Protein AF-A0A7R8CFB0-F1 (afdb_monomer)

Sequence (167 aa):
MNRIIFLITLFLTSEWTKILAVTYKCKSIKDCSSLDWLMKNKGNVPFKVSNIFKVLGHIGCGYNESEPKILCTDDIVNADDEDETSALRNGVITGYLENEVGCTGSIVYHELKEKTYSISKILRRKRSIGGDVFQIEVIGNCCWKAYDRKSFRGEFELYEPGFNICP

Mean predicted aligned error: 11.99 Å

Solvent-accessible surface area (backbone atoms only — not comparable to full-atom values): 10823 Å² total; per-residue (Å²): 142,88,79,73,77,80,71,69,78,76,74,79,78,82,78,83,76,79,66,82,71,72,77,72,60,67,35,48,50,79,79,29,67,71,57,34,50,45,68,75,41,56,89,68,32,55,74,87,56,73,50,56,68,57,20,50,64,55,34,43,70,54,67,54,102,85,45,61,18,26,57,58,72,83,66,71,39,67,72,68,81,79,68,93,78,78,76,91,81,90,67,90,80,84,55,90,68,96,57,95,69,77,83,48,58,34,43,36,38,35,31,53,46,87,54,45,68,48,37,35,35,42,75,67,82,72,64,48,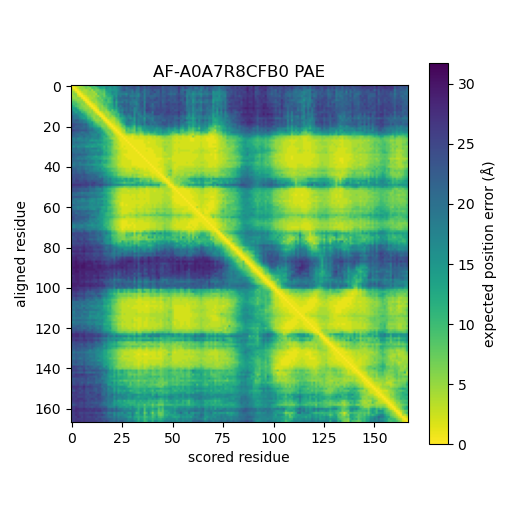77,76,80,44,48,47,37,33,46,68,46,66,83,51,58,82,88,54,37,66,50,72,77,72,86,73,96,78,66,74,47,75,47,29,64,74,66,75,126

Structure (mmCIF, N/CA/C/O backbone):
data_AF-A0A7R8CFB0-F1
#
_entry.id   AF-A0A7R8CFB0-F1
#
loop_
_atom_site.group_PDB
_atom_site.id
_atom_site.type_symbol
_atom_site.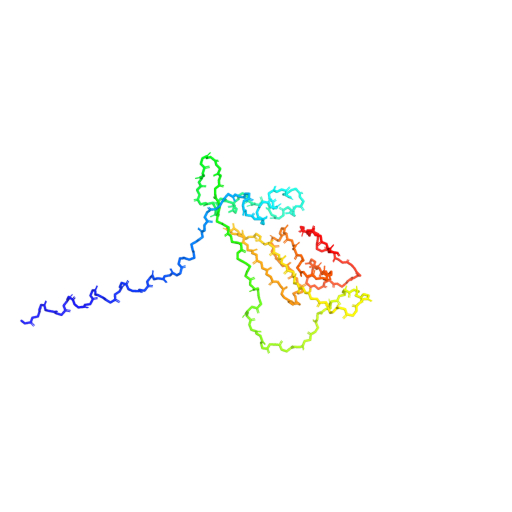label_atom_id
_atom_site.label_alt_id
_atom_site.label_comp_id
_atom_site.label_asym_id
_atom_site.label_entity_id
_atom_site.label_seq_id
_atom_site.pdbx_PDB_ins_code
_atom_site.Cartn_x
_atom_site.Cartn_y
_atom_site.Cartn_z
_atom_site.occupancy
_atom_site.B_iso_or_equiv
_atom_site.auth_seq_id
_atom_site.auth_comp_id
_atom_site.auth_asym_id
_atom_site.auth_atom_id
_atom_site.pdbx_PDB_model_num
ATOM 1 N N . MET A 1 1 ? 22.866 -7.541 61.115 1.00 51.59 1 MET A N 1
ATOM 2 C CA . MET A 1 1 ? 23.607 -6.881 60.015 1.00 51.59 1 MET A CA 1
ATOM 3 C C . MET A 1 1 ? 23.142 -7.332 58.614 1.00 51.59 1 MET A C 1
ATOM 5 O O . MET A 1 1 ? 23.953 -7.385 57.713 1.00 51.59 1 MET A O 1
ATOM 9 N N . ASN A 1 2 ? 21.843 -7.592 58.379 1.00 48.88 2 ASN A N 1
ATOM 10 C CA . ASN A 1 2 ? 21.335 -8.150 57.103 1.00 48.88 2 ASN A CA 1
ATOM 11 C C . ASN A 1 2 ? 20.017 -7.481 56.650 1.00 48.88 2 ASN A C 1
ATOM 13 O O . ASN A 1 2 ? 19.001 -8.148 56.484 1.00 48.88 2 ASN A O 1
ATOM 17 N N . ARG A 1 3 ? 19.984 -6.148 56.509 1.00 49.84 3 ARG A N 1
ATOM 18 C CA . ARG A 1 3 ? 18.783 -5.432 56.014 1.00 49.84 3 ARG A CA 1
ATOM 19 C C . ARG A 1 3 ? 19.041 -4.372 54.935 1.00 49.84 3 ARG A C 1
ATOM 21 O O . ARG A 1 3 ? 18.099 -3.732 54.498 1.00 49.84 3 ARG A O 1
ATOM 28 N N . ILE A 1 4 ? 20.282 -4.209 54.471 1.00 54.00 4 ILE A N 1
ATOM 29 C CA . ILE A 1 4 ? 20.656 -3.118 53.548 1.00 54.00 4 ILE A CA 1
ATOM 30 C C . ILE A 1 4 ? 20.748 -3.578 52.077 1.00 54.00 4 ILE A C 1
ATOM 32 O O . ILE A 1 4 ? 20.678 -2.760 51.170 1.00 54.00 4 ILE A O 1
ATOM 36 N N . ILE A 1 5 ? 20.807 -4.886 51.800 1.00 54.03 5 ILE A N 1
ATOM 37 C CA . ILE A 1 5 ? 21.059 -5.397 50.436 1.00 54.03 5 ILE A CA 1
ATOM 38 C C . ILE A 1 5 ? 19.785 -5.461 49.563 1.00 54.03 5 ILE A C 1
ATOM 40 O O . ILE A 1 5 ? 19.876 -5.493 48.342 1.00 54.03 5 ILE A O 1
ATOM 44 N N . PHE A 1 6 ? 18.586 -5.392 50.148 1.00 47.47 6 PHE A N 1
ATOM 45 C CA . PHE A 1 6 ? 17.326 -5.540 49.398 1.00 47.47 6 PHE A CA 1
ATOM 46 C C . PHE A 1 6 ? 16.801 -4.259 48.723 1.00 47.47 6 PHE A C 1
ATOM 48 O O . PHE A 1 6 ? 15.795 -4.317 48.025 1.00 47.47 6 PHE A O 1
ATOM 55 N N . LEU A 1 7 ? 17.456 -3.108 48.915 1.00 49.47 7 LEU A N 1
ATOM 56 C CA . LEU A 1 7 ? 16.984 -1.815 48.391 1.00 49.47 7 LEU A CA 1
ATOM 57 C C . LEU A 1 7 ? 17.728 -1.322 47.139 1.00 49.47 7 LEU A C 1
ATOM 59 O O . LEU A 1 7 ? 17.315 -0.329 46.552 1.00 49.47 7 LEU A O 1
ATOM 63 N N . ILE A 1 8 ? 18.785 -2.011 46.694 1.00 52.09 8 ILE A N 1
ATOM 64 C CA . ILE A 1 8 ? 19.611 -1.559 45.554 1.00 52.09 8 ILE A CA 1
ATOM 65 C C . ILE A 1 8 ? 19.215 -2.247 44.231 1.00 52.09 8 ILE A C 1
ATOM 67 O O . ILE A 1 8 ? 19.499 -1.735 43.153 1.00 52.09 8 ILE A O 1
ATOM 71 N N . THR A 1 9 ? 18.468 -3.351 44.265 1.00 50.91 9 THR A N 1
ATOM 72 C CA . THR A 1 9 ? 18.037 -4.084 43.057 1.00 50.91 9 THR A CA 1
ATOM 73 C C . THR A 1 9 ? 16.742 -3.573 42.415 1.00 50.91 9 THR A C 1
ATOM 75 O O . THR A 1 9 ? 16.324 -4.115 41.397 1.00 50.91 9 THR A O 1
ATOM 78 N N . LEU A 1 10 ? 16.118 -2.521 42.954 1.00 49.06 10 LEU A N 1
ATOM 79 C CA . LEU A 1 10 ? 14.861 -1.957 42.431 1.00 49.06 10 LEU A CA 1
ATOM 80 C C . LEU A 1 10 ? 15.044 -0.707 41.550 1.00 49.06 10 LEU A C 1
ATOM 82 O O . LEU A 1 10 ? 14.060 -0.161 41.064 1.00 49.06 10 LEU A O 1
ATOM 86 N N . PHE A 1 11 ? 16.285 -0.274 41.303 1.00 48.31 11 PHE A N 1
ATOM 87 C CA . PHE A 1 11 ? 16.578 0.928 40.506 1.00 48.31 11 PHE A CA 1
ATOM 88 C C . PHE A 1 11 ? 17.154 0.666 39.102 1.00 48.31 11 PHE A C 1
ATOM 90 O O . PHE A 1 11 ? 17.419 1.621 38.384 1.00 48.31 11 PHE A O 1
ATOM 97 N N . LEU A 1 12 ? 17.316 -0.593 38.670 1.00 50.78 12 LEU A N 1
ATOM 98 C CA . LEU A 1 12 ? 17.944 -0.925 37.374 1.00 50.78 12 LEU A CA 1
ATOM 99 C C . LEU A 1 12 ? 16.990 -1.473 36.295 1.00 50.78 12 LEU A C 1
ATOM 101 O O . LEU A 1 12 ? 17.451 -1.904 35.243 1.00 50.78 12 LEU A O 1
ATOM 105 N N . THR A 1 13 ? 15.670 -1.443 36.500 1.00 51.78 13 THR A N 1
ATOM 106 C CA . THR A 1 13 ? 14.701 -1.922 35.488 1.00 51.78 13 THR A CA 1
ATOM 107 C C . THR A 1 13 ? 13.836 -0.827 34.860 1.00 51.78 13 THR A C 1
ATOM 109 O O . THR A 1 13 ? 12.936 -1.153 34.092 1.00 51.78 13 THR A O 1
ATOM 112 N N . SER A 1 14 ? 14.074 0.461 35.134 1.00 50.66 14 SER A N 1
ATOM 113 C CA . SER A 1 14 ? 13.215 1.547 34.623 1.00 50.66 14 SER A CA 1
ATOM 114 C C . SER A 1 14 ? 13.654 2.170 33.289 1.00 50.66 14 SER A C 1
ATOM 116 O O . SER A 1 14 ? 12.941 3.031 32.778 1.00 50.66 14 SER A O 1
ATOM 118 N N . GLU A 1 15 ? 14.772 1.751 32.684 1.00 50.12 15 GLU A N 1
ATOM 119 C CA . GLU A 1 15 ? 15.325 2.441 31.500 1.00 50.12 15 GLU A CA 1
ATOM 120 C C . GLU A 1 15 ? 15.134 1.727 30.146 1.00 50.12 15 GLU A C 1
ATOM 122 O O . GLU A 1 15 ? 15.484 2.289 29.110 1.00 50.12 15 GLU A O 1
ATOM 127 N N . TRP A 1 16 ? 14.509 0.545 30.095 1.00 51.06 16 TRP A N 1
ATOM 128 C CA . TRP A 1 16 ? 14.451 -0.268 28.863 1.00 51.06 16 TRP A CA 1
ATOM 129 C C . TRP A 1 16 ? 13.181 -0.141 28.005 1.00 51.06 16 TRP A C 1
ATOM 131 O O . TRP A 1 16 ? 13.010 -0.904 27.058 1.00 51.06 16 TRP A O 1
ATOM 141 N N . THR A 1 17 ? 12.295 0.830 28.249 1.00 52.81 17 THR A N 1
ATOM 142 C CA . THR A 1 17 ? 11.087 1.016 27.413 1.00 52.81 17 THR A CA 1
ATOM 143 C C . THR A 1 17 ? 10.969 2.411 26.814 1.00 52.81 17 THR A C 1
ATOM 145 O O . THR A 1 17 ? 9.880 2.972 26.738 1.00 52.81 17 THR A O 1
ATOM 148 N N . LYS A 1 18 ? 12.070 2.963 26.298 1.00 47.38 18 LYS A N 1
ATOM 149 C CA . LYS A 1 18 ? 11.985 3.935 25.194 1.00 47.38 18 LYS A CA 1
ATOM 150 C C . LYS A 1 18 ? 11.932 3.172 23.871 1.00 47.38 18 LYS A C 1
ATOM 152 O O . LYS A 1 18 ? 12.766 3.358 22.993 1.00 47.38 18 LYS A O 1
ATOM 157 N N . ILE A 1 19 ? 10.956 2.269 23.757 1.00 55.44 19 ILE A N 1
ATOM 158 C CA . ILE A 1 19 ? 10.520 1.776 22.453 1.00 55.44 19 ILE A CA 1
ATOM 159 C C . ILE A 1 19 ? 10.121 3.033 21.694 1.00 55.44 19 ILE A C 1
ATOM 161 O O . ILE A 1 19 ? 9.327 3.820 22.208 1.00 55.44 19 ILE A O 1
ATOM 165 N N . LEU A 1 20 ? 10.752 3.248 20.540 1.00 51.03 20 LEU A N 1
ATOM 166 C CA . LEU A 1 20 ? 10.434 4.296 19.583 1.00 51.03 20 LEU A CA 1
ATOM 167 C C . LEU A 1 20 ? 8.921 4.308 19.383 1.00 51.03 20 LEU A C 1
ATOM 169 O O . LEU A 1 20 ? 8.379 3.550 18.582 1.00 51.03 20 LEU A O 1
ATOM 173 N N . ALA A 1 21 ? 8.230 5.152 20.143 1.00 52.06 21 ALA A N 1
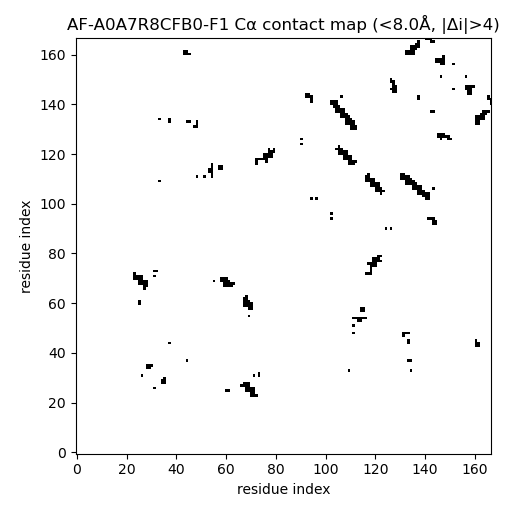ATOM 174 C CA . ALA A 1 21 ? 6.865 5.516 19.863 1.00 52.06 21 ALA A CA 1
ATOM 175 C C . ALA A 1 21 ? 6.958 6.387 18.616 1.00 52.06 21 ALA A C 1
ATOM 177 O O . ALA A 1 21 ? 6.982 7.616 18.694 1.00 52.06 21 ALA A O 1
ATOM 178 N N . VAL A 1 22 ? 7.096 5.729 17.461 1.00 58.00 22 VAL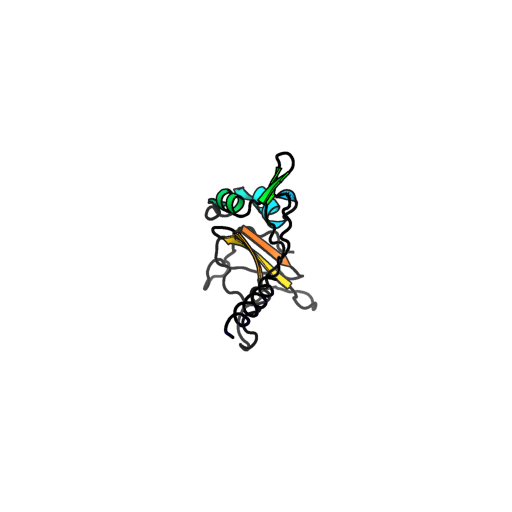 A N 1
ATOM 179 C CA . VAL A 1 22 ? 6.678 6.297 16.190 1.00 58.00 22 VAL A CA 1
ATOM 180 C C . VAL A 1 22 ? 5.275 6.793 16.484 1.00 58.00 22 VAL A C 1
ATOM 182 O O . VAL A 1 22 ? 4.373 6.016 16.797 1.00 58.00 22 VAL A O 1
ATOM 185 N N . THR A 1 23 ? 5.139 8.111 16.585 1.00 58.50 23 THR A N 1
ATOM 186 C CA . THR A 1 23 ? 3.880 8.744 16.946 1.00 58.50 23 THR A CA 1
ATOM 187 C C . THR A 1 23 ? 3.012 8.647 15.710 1.00 58.50 23 THR A C 1
ATOM 189 O O . THR A 1 23 ? 2.933 9.578 14.912 1.00 58.50 23 THR A O 1
ATOM 192 N N . TYR A 1 24 ? 2.408 7.475 15.516 1.00 71.69 24 TYR A N 1
ATOM 193 C CA . TYR A 1 24 ? 1.438 7.252 14.463 1.00 71.69 24 TYR A CA 1
ATOM 194 C C . TYR A 1 24 ? 0.291 8.230 14.701 1.00 71.69 24 TYR A C 1
ATOM 196 O O . TYR A 1 24 ? -0.483 8.104 15.653 1.00 71.69 24 TYR A O 1
ATOM 204 N N . LYS A 1 25 ? 0.231 9.276 13.876 1.00 85.00 25 LYS A N 1
ATOM 205 C CA . LYS A 1 25 ? -0.833 10.269 13.963 1.00 85.00 25 LYS A CA 1
ATOM 206 C C . LYS A 1 25 ? -2.076 9.676 13.322 1.00 85.00 25 LYS A C 1
ATOM 208 O O . LYS A 1 25 ? -2.084 9.372 12.135 1.00 85.00 25 LYS A O 1
ATOM 213 N N . CYS A 1 26 ? -3.125 9.549 14.121 1.00 91.75 26 CYS A N 1
ATOM 214 C CA . CYS A 1 26 ? -4.468 9.267 13.646 1.00 91.75 26 CYS A CA 1
ATOM 215 C C . CYS A 1 26 ? -4.956 10.395 12.739 1.00 91.75 26 CYS A C 1
ATOM 217 O O . CYS A 1 26 ? -5.123 11.525 13.211 1.00 91.75 26 CYS A O 1
ATOM 219 N N . LYS A 1 27 ? -5.206 10.092 11.466 1.00 94.38 27 LYS A N 1
ATOM 220 C CA . LYS A 1 27 ? -5.734 11.052 10.486 1.00 94.38 27 LYS A CA 1
ATOM 221 C C . LYS A 1 27 ? -7.105 10.606 9.976 1.00 94.38 27 LYS A C 1
ATOM 223 O O . LYS A 1 27 ? -7.508 9.462 10.204 1.00 94.38 27 LYS A O 1
ATOM 228 N N . SER A 1 28 ? -7.831 11.508 9.314 1.00 95.50 28 SER A N 1
ATOM 229 C CA . SER A 1 28 ? -9.036 11.119 8.574 1.00 95.50 28 SER A CA 1
ATOM 230 C C . SER A 1 28 ? -8.640 10.218 7.403 1.00 95.50 28 SER A C 1
ATOM 232 O O . SER A 1 28 ? -7.543 10.348 6.861 1.00 95.50 28 SER A O 1
ATOM 234 N N . ILE A 1 29 ? -9.534 9.323 6.976 1.00 93.75 29 ILE A N 1
ATOM 235 C CA . ILE A 1 29 ? -9.289 8.450 5.812 1.00 93.75 29 ILE A CA 1
ATOM 236 C C . ILE A 1 29 ? -8.944 9.281 4.565 1.00 93.75 29 ILE A C 1
ATOM 238 O O . ILE A 1 29 ? -8.088 8.886 3.781 1.00 93.75 29 ILE A O 1
ATOM 242 N N . LYS A 1 30 ? -9.563 10.461 4.424 1.00 94.38 30 LYS A N 1
ATOM 243 C CA . LYS A 1 30 ? -9.339 11.400 3.312 1.00 94.38 30 LYS A CA 1
ATOM 244 C C . LYS A 1 30 ? -7.917 11.978 3.284 1.00 94.38 30 LYS A C 1
ATOM 246 O O . LYS A 1 30 ? -7.434 12.336 2.218 1.00 94.38 30 LYS A O 1
ATOM 251 N N . ASP A 1 31 ? -7.245 12.047 4.434 1.00 93.81 31 ASP A N 1
ATOM 252 C CA . ASP A 1 31 ? -5.876 12.576 4.559 1.00 93.81 31 ASP A CA 1
ATOM 253 C C . ASP A 1 31 ? -4.803 11.505 4.288 1.00 93.81 31 ASP A C 1
ATOM 255 O O . ASP A 1 31 ? -3.604 11.760 4.409 1.00 93.81 31 ASP A O 1
ATOM 259 N N . CYS A 1 32 ? -5.241 10.287 3.980 1.00 91.81 32 CYS A N 1
ATOM 260 C CA . CYS A 1 32 ? -4.438 9.082 3.882 1.00 91.81 32 CYS A CA 1
ATOM 261 C C . CYS A 1 32 ? -4.424 8.657 2.407 1.00 91.81 32 CYS A C 1
ATOM 263 O O . CYS A 1 32 ? -5.295 7.904 1.975 1.00 91.81 32 CYS A O 1
ATOM 265 N N . SER A 1 33 ? -3.493 9.187 1.605 1.00 91.00 33 SER A N 1
ATOM 266 C CA . SER A 1 33 ? -3.584 9.183 0.129 1.00 91.00 33 SER A CA 1
ATOM 267 C C . SER A 1 33 ? -3.887 7.808 -0.478 1.00 91.00 33 SER A C 1
ATOM 269 O O . SER A 1 33 ? -4.767 7.692 -1.330 1.00 91.00 33 SER A O 1
ATOM 271 N N . SER A 1 34 ? -3.221 6.752 -0.003 1.00 90.12 34 SER A N 1
ATOM 272 C CA . SER A 1 34 ? -3.432 5.381 -0.488 1.00 90.12 34 SER A CA 1
ATOM 273 C C . SER A 1 34 ? -4.819 4.838 -0.145 1.00 90.12 34 SER A C 1
ATOM 275 O O . SER A 1 34 ? -5.453 4.168 -0.956 1.00 90.12 34 SER A O 1
ATOM 277 N N . LEU A 1 35 ? -5.315 5.125 1.060 1.00 91.88 35 LEU A N 1
ATOM 278 C CA . LEU A 1 35 ? -6.618 4.633 1.502 1.00 91.88 35 LEU A CA 1
ATOM 279 C C . LEU A 1 35 ? -7.759 5.471 0.929 1.00 91.88 35 LEU A C 1
ATOM 281 O O . LEU A 1 35 ? -8.783 4.907 0.555 1.00 91.88 35 LEU A O 1
ATOM 285 N N . ASP A 1 36 ? -7.578 6.779 0.771 1.00 92.81 36 ASP A N 1
ATOM 286 C CA . ASP A 1 36 ? -8.505 7.631 0.026 1.00 92.81 36 ASP A CA 1
ATOM 287 C C . ASP A 1 36 ? -8.635 7.160 -1.431 1.00 92.81 36 ASP A C 1
ATOM 289 O O . ASP A 1 36 ? -9.751 6.959 -1.923 1.00 92.81 36 ASP A O 1
ATOM 293 N N . TRP A 1 37 ? -7.509 6.882 -2.099 1.00 91.62 37 TRP A N 1
ATOM 294 C CA . TRP A 1 37 ? -7.506 6.315 -3.447 1.00 91.62 37 TRP A CA 1
ATOM 295 C C . TRP A 1 37 ? -8.257 4.983 -3.506 1.00 91.62 37 TRP A C 1
ATOM 297 O O . TRP A 1 37 ? -9.126 4.792 -4.362 1.00 91.62 37 TRP A O 1
ATOM 307 N N . LEU A 1 38 ? -7.970 4.082 -2.566 1.00 90.56 38 LEU A N 1
ATOM 308 C CA . LEU A 1 38 ? -8.607 2.773 -2.484 1.00 90.56 38 LEU A CA 1
ATOM 309 C C . LEU A 1 38 ? -10.123 2.893 -2.277 1.00 90.56 38 LEU A C 1
ATOM 311 O O . LEU A 1 38 ? -10.900 2.201 -2.934 1.00 90.56 38 LEU A O 1
ATOM 315 N N . MET A 1 39 ? -10.565 3.805 -1.410 1.00 91.50 39 MET A N 1
ATOM 316 C CA . MET A 1 39 ? -11.988 4.039 -1.158 1.00 91.50 39 MET A CA 1
ATOM 317 C C . MET A 1 39 ? -12.711 4.601 -2.388 1.00 91.50 39 MET A C 1
ATOM 319 O O . MET A 1 39 ? -13.854 4.211 -2.650 1.00 91.50 39 MET A O 1
ATOM 323 N N . LYS A 1 40 ? -12.046 5.465 -3.167 1.00 91.56 40 LYS A N 1
ATOM 324 C CA . LYS A 1 40 ? -12.567 6.016 -4.431 1.00 91.56 40 LYS A CA 1
ATOM 325 C C . LYS A 1 40 ? -12.618 4.977 -5.554 1.00 91.56 40 LYS A C 1
ATOM 327 O O . LYS A 1 40 ? -13.550 5.003 -6.353 1.00 91.56 40 LYS A O 1
ATOM 332 N N . ASN A 1 41 ? -11.669 4.041 -5.584 1.00 89.31 41 ASN A N 1
ATOM 333 C CA . ASN A 1 41 ? -11.514 3.055 -6.659 1.00 89.31 41 ASN A CA 1
ATOM 334 C C . ASN A 1 41 ? -11.979 1.642 -6.291 1.00 89.31 41 ASN A C 1
ATOM 336 O O . ASN A 1 41 ? -11.764 0.716 -7.065 1.00 89.31 41 ASN A O 1
ATOM 340 N N . LYS A 1 42 ? -12.665 1.453 -5.156 1.00 87.44 42 LYS A N 1
ATOM 341 C CA . LYS A 1 42 ? -13.067 0.132 -4.631 1.00 87.44 42 LYS A CA 1
ATOM 342 C C . LYS A 1 42 ? -13.771 -0.800 -5.632 1.00 87.44 42 LYS A C 1
ATOM 344 O O . LYS A 1 42 ? -13.715 -2.008 -5.459 1.00 87.44 42 LYS A O 1
ATOM 349 N N . GLY A 1 43 ? -14.456 -0.254 -6.643 1.00 84.06 43 GLY A N 1
ATOM 350 C CA . GLY A 1 43 ? -15.132 -1.036 -7.688 1.00 84.06 43 GLY A CA 1
ATOM 351 C C . GLY A 1 43 ? -14.200 -1.591 -8.771 1.00 84.06 43 GLY A C 1
ATOM 352 O O . GLY A 1 43 ? -14.569 -2.543 -9.447 1.00 84.06 43 GLY A O 1
ATOM 353 N N . ASN A 1 44 ? -13.002 -1.018 -8.908 1.00 82.19 44 ASN A N 1
ATOM 354 C CA . ASN A 1 44 ? -11.992 -1.381 -9.906 1.00 82.19 44 ASN A CA 1
ATOM 355 C C . ASN A 1 44 ? -10.852 -2.223 -9.313 1.00 82.19 44 ASN A C 1
ATOM 357 O O . ASN A 1 44 ? -9.973 -2.688 -10.034 1.00 82.19 44 ASN A O 1
ATOM 361 N N . VAL A 1 45 ? -10.834 -2.390 -7.992 1.00 81.00 45 VAL A N 1
ATOM 362 C CA . VAL A 1 45 ? -9.821 -3.175 -7.291 1.00 81.00 45 VAL A CA 1
ATOM 363 C C . VAL A 1 45 ? -10.228 -4.656 -7.326 1.00 81.00 45 VAL A C 1
ATOM 365 O O . VAL A 1 45 ? -11.417 -4.955 -7.184 1.00 81.00 45 VAL A O 1
ATOM 368 N N . PRO A 1 46 ? -9.288 -5.606 -7.515 1.00 73.94 46 PRO A N 1
ATOM 369 C CA . PRO A 1 46 ? -9.624 -7.020 -7.620 1.00 73.94 46 PRO A CA 1
ATOM 370 C C . PRO A 1 46 ? -10.441 -7.508 -6.432 1.00 73.94 46 PRO A C 1
ATOM 372 O O . PRO A 1 46 ? -10.136 -7.197 -5.282 1.00 73.94 46 PRO A O 1
ATOM 375 N N . PHE A 1 47 ? -11.422 -8.370 -6.700 1.00 66.44 47 PHE A N 1
ATOM 376 C CA . PHE A 1 47 ? -12.356 -8.886 -5.694 1.00 66.44 47 PHE A CA 1
ATOM 377 C C . PHE A 1 47 ? -11.669 -9.544 -4.484 1.00 66.44 47 PHE A C 1
ATOM 379 O O . PHE A 1 47 ? -12.249 -9.607 -3.406 1.00 66.44 47 PHE A O 1
ATOM 386 N N . LYS A 1 48 ? -10.419 -10.008 -4.625 1.00 67.38 48 LYS A N 1
ATOM 387 C CA . LYS A 1 48 ? -9.616 -10.554 -3.516 1.00 67.38 48 LYS A CA 1
ATOM 388 C C . LYS A 1 48 ? -9.403 -9.546 -2.377 1.00 67.38 48 LYS A C 1
ATOM 390 O O . LYS A 1 48 ? -9.370 -9.946 -1.220 1.00 67.38 48 LYS A O 1
ATOM 395 N N . VAL A 1 49 ? -9.478 -8.246 -2.668 1.00 66.12 49 VAL A N 1
ATOM 396 C CA . VAL A 1 49 ? -9.455 -7.129 -1.704 1.00 66.12 49 VAL A CA 1
ATOM 397 C C . VAL A 1 49 ? -10.762 -7.004 -0.878 1.00 66.12 49 VAL A C 1
ATOM 399 O O . VAL A 1 49 ? -10.974 -6.049 -0.133 1.00 66.12 49 VAL A O 1
ATOM 402 N N . SER A 1 50 ? -11.649 -8.003 -0.948 1.00 61.19 50 SER A N 1
ATOM 403 C CA . SER A 1 50 ? -13.008 -8.053 -0.371 1.00 61.19 50 SER A CA 1
ATOM 404 C C . SER A 1 50 ? -13.177 -7.717 1.117 1.00 61.19 50 SER A C 1
ATOM 406 O O . SER A 1 50 ? -14.312 -7.602 1.575 1.00 61.19 50 SER A O 1
ATOM 408 N N . ASN A 1 51 ? -12.107 -7.526 1.888 1.00 76.81 51 ASN A N 1
AT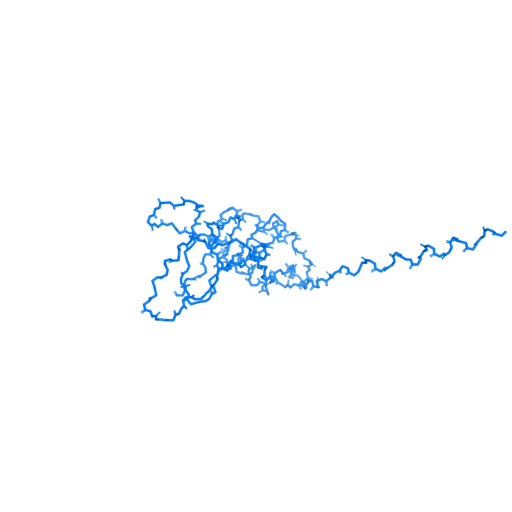OM 409 C CA . ASN A 1 51 ? -12.196 -7.245 3.319 1.00 76.81 51 ASN A CA 1
ATOM 410 C C . ASN A 1 51 ? -11.549 -5.925 3.737 1.00 76.81 51 ASN A C 1
ATOM 412 O O . ASN A 1 51 ? -11.056 -5.792 4.858 1.00 76.81 51 ASN A O 1
ATOM 416 N N . ILE A 1 52 ? -11.614 -4.915 2.867 1.00 87.25 52 ILE A N 1
ATOM 417 C CA . ILE A 1 52 ? -11.169 -3.558 3.198 1.00 87.25 52 ILE A CA 1
ATOM 418 C C . ILE A 1 52 ? -11.754 -3.060 4.527 1.00 87.25 52 ILE A C 1
ATOM 420 O O . ILE A 1 52 ? -11.033 -2.503 5.342 1.00 87.25 52 ILE A O 1
ATOM 424 N N . PHE A 1 53 ? -13.031 -3.341 4.808 1.00 90.12 53 PHE A N 1
ATOM 425 C CA . PHE A 1 53 ? -13.673 -2.940 6.061 1.00 90.12 53 PHE A CA 1
ATOM 426 C C . PHE A 1 53 ? -13.094 -3.655 7.287 1.00 90.12 53 PHE A C 1
ATOM 428 O O . PHE A 1 53 ? -12.994 -3.041 8.347 1.00 90.12 53 PHE A O 1
ATOM 435 N N . LYS A 1 54 ? -12.658 -4.917 7.152 1.00 91.00 54 LYS A N 1
ATOM 436 C CA . LYS A 1 54 ? -11.949 -5.640 8.220 1.00 91.00 54 LYS A CA 1
ATOM 437 C C . LYS A 1 54 ? -10.599 -4.979 8.500 1.00 91.00 54 LYS A C 1
ATOM 439 O O . LYS A 1 54 ? -10.269 -4.749 9.661 1.00 91.00 54 LYS A O 1
ATOM 444 N N . VAL A 1 55 ? -9.858 -4.610 7.452 1.00 89.94 55 VAL A N 1
ATOM 445 C CA . VAL A 1 55 ? -8.583 -3.888 7.594 1.00 89.94 55 VAL A CA 1
ATOM 446 C C . VAL A 1 55 ? -8.800 -2.513 8.227 1.00 89.94 55 VAL A C 1
ATOM 448 O O . VAL A 1 55 ? -8.134 -2.201 9.208 1.00 89.94 55 VAL A O 1
ATOM 451 N N . LEU A 1 56 ? -9.779 -1.735 7.747 1.00 91.69 56 LEU A N 1
ATOM 452 C CA . LEU A 1 56 ? -10.155 -0.435 8.319 1.00 91.69 56 LEU A CA 1
ATOM 453 C C . LEU A 1 56 ? -10.547 -0.544 9.798 1.00 91.69 56 LEU A C 1
ATOM 455 O O . LEU A 1 56 ? -10.177 0.318 10.589 1.00 91.69 56 LEU A O 1
ATOM 459 N N . GLY A 1 57 ? -11.242 -1.615 10.190 1.00 93.19 57 GLY A N 1
ATOM 460 C CA . GLY A 1 57 ? -11.558 -1.894 11.591 1.00 93.19 57 GLY A CA 1
ATOM 461 C C . GLY A 1 57 ? -10.320 -2.174 12.450 1.00 93.19 57 GLY A C 1
ATOM 462 O O . GLY A 1 57 ? -10.298 -1.797 13.618 1.00 93.19 57 GLY A O 1
ATOM 463 N N . HIS A 1 58 ? -9.279 -2.790 11.881 1.00 92.38 58 HIS A N 1
ATOM 464 C CA . HIS A 1 58 ? -8.019 -3.060 12.581 1.00 92.38 58 HIS A CA 1
ATOM 465 C C . HIS A 1 58 ? -7.113 -1.832 12.707 1.00 92.38 58 HIS A C 1
ATOM 467 O O . HIS A 1 58 ? -6.477 -1.664 13.746 1.00 92.38 58 HIS A O 1
ATOM 473 N N . ILE A 1 59 ? -7.052 -0.983 11.678 1.00 93.12 59 ILE A N 1
ATOM 474 C CA . ILE A 1 59 ? -6.225 0.239 11.687 1.00 93.12 59 ILE A CA 1
ATOM 475 C C . ILE A 1 59 ? -6.969 1.465 12.231 1.00 93.12 59 ILE A C 1
ATOM 477 O O . ILE A 1 59 ? -6.387 2.545 12.340 1.00 93.12 59 ILE A O 1
ATOM 481 N N . GLY A 1 60 ? -8.259 1.324 12.540 1.00 94.56 60 GLY A N 1
ATOM 482 C CA . GLY A 1 60 ? -9.072 2.370 13.141 1.00 94.56 60 GLY A CA 1
ATOM 483 C C . GLY A 1 60 ? -8.531 2.760 14.513 1.00 94.56 60 GLY A C 1
ATOM 484 O O . GLY A 1 60 ? -8.256 1.907 15.353 1.00 94.56 60 GLY A O 1
ATOM 485 N N . CYS A 1 61 ? -8.391 4.060 14.753 1.00 94.06 61 CYS A N 1
ATOM 486 C CA . CYS A 1 61 ? -7.843 4.581 16.006 1.00 94.06 61 CYS A CA 1
ATOM 487 C C . CYS A 1 61 ? -8.723 5.651 16.665 1.00 94.06 61 CYS A C 1
ATOM 489 O O . CYS A 1 61 ? -8.259 6.429 17.498 1.00 94.06 61 CYS A O 1
ATOM 491 N N . GLY A 1 62 ? -10.009 5.680 16.311 1.00 93.69 62 GLY A N 1
ATOM 492 C CA . GLY A 1 62 ? -11.027 6.497 16.968 1.00 93.69 62 GLY A CA 1
ATOM 493 C C . GLY A 1 62 ? -11.874 7.293 15.983 1.00 93.69 62 GLY A C 1
ATOM 494 O O . GLY A 1 62 ? -11.982 6.937 14.812 1.00 93.69 62 GLY A O 1
ATOM 495 N N . TYR A 1 63 ? -12.474 8.377 16.475 1.00 95.06 63 TYR A N 1
ATOM 496 C CA . TYR A 1 63 ? -13.365 9.253 15.712 1.00 95.06 63 TYR A CA 1
ATOM 497 C C . TYR A 1 63 ? -13.059 10.736 15.997 1.00 95.06 63 TYR A C 1
ATOM 499 O O . TYR A 1 63 ? -12.647 11.073 17.108 1.00 95.0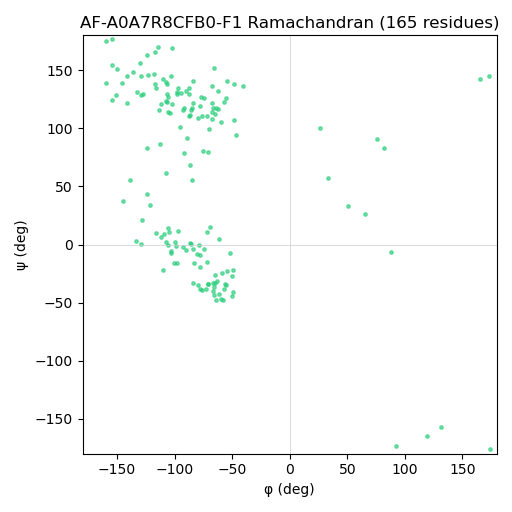6 63 TYR A O 1
ATOM 507 N N . ASN A 1 64 ? -13.262 11.622 15.014 1.00 92.50 64 ASN A N 1
ATOM 508 C CA . ASN A 1 64 ? -13.389 13.077 15.203 1.00 92.50 64 ASN A CA 1
ATOM 509 C C . ASN A 1 64 ? -14.807 13.489 14.846 1.00 92.50 64 ASN A C 1
ATOM 511 O O . ASN A 1 64 ? -15.153 13.369 13.681 1.00 92.50 64 ASN A O 1
ATOM 515 N N . GLU A 1 65 ? -15.614 13.988 15.781 1.00 87.88 65 GLU A N 1
ATOM 516 C CA . GLU A 1 65 ? -16.891 14.636 15.415 1.00 87.88 65 GLU A CA 1
ATOM 517 C C . GLU A 1 65 ? -17.779 13.783 14.469 1.00 87.88 65 GLU A C 1
ATOM 519 O O . GLU A 1 65 ? -18.523 14.313 13.651 1.00 87.88 65 GLU A O 1
ATOM 524 N N . SER A 1 66 ? -17.724 12.448 14.607 1.00 92.62 66 SER A N 1
ATOM 525 C CA . SER A 1 66 ? -18.372 11.407 13.768 1.00 92.62 66 SER A CA 1
ATOM 526 C C . SER A 1 66 ? -17.603 10.899 12.536 1.00 92.62 66 SER A C 1
ATOM 528 O O . SER A 1 66 ? -18.031 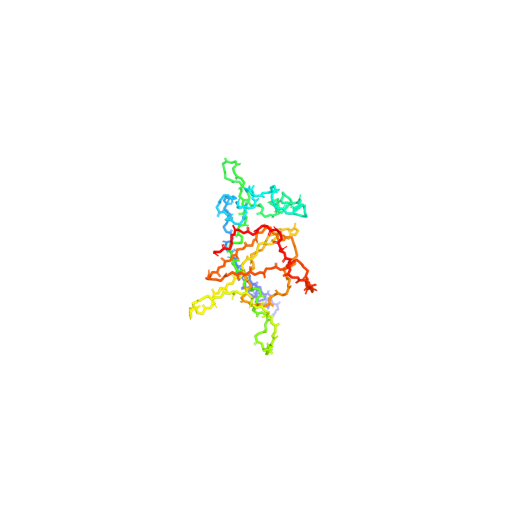9.920 11.929 1.00 92.62 66 SER A O 1
ATOM 530 N N . GLU A 1 67 ? -16.454 11.470 12.178 1.00 93.44 67 GLU A N 1
ATOM 531 C CA . GLU A 1 67 ? -15.581 10.931 11.128 1.00 93.44 67 GLU A CA 1
ATOM 532 C C . GLU A 1 67 ? -14.596 9.886 11.691 1.00 93.44 67 GLU A C 1
ATOM 534 O O . GLU A 1 67 ? -13.914 10.166 12.682 1.00 93.44 67 GLU A O 1
ATOM 539 N N . PRO A 1 68 ? -14.475 8.686 11.086 1.00 94.06 68 PRO A N 1
ATOM 540 C CA . PRO A 1 68 ? -13.521 7.675 11.532 1.00 94.06 68 PRO A CA 1
ATOM 541 C C . PRO A 1 68 ? -12.078 8.123 11.276 1.00 94.06 68 PRO A C 1
ATOM 543 O O . PRO A 1 68 ? -11.742 8.612 10.194 1.00 94.06 68 PRO A O 1
ATOM 546 N N . LYS A 1 69 ? -11.212 7.904 12.268 1.00 95.44 69 LYS A N 1
ATOM 547 C CA . LYS A 1 69 ? -9.765 8.093 12.148 1.00 95.44 69 LYS A CA 1
ATOM 548 C C . LYS A 1 69 ? -9.059 6.759 12.000 1.00 95.44 69 LYS A C 1
ATOM 550 O O . LYS A 1 69 ? -9.424 5.771 12.639 1.00 95.44 69 LYS A O 1
ATOM 555 N N . ILE A 1 70 ? -7.998 6.769 11.210 1.00 94.94 70 ILE A N 1
ATOM 556 C CA . ILE A 1 70 ? -7.178 5.598 10.928 1.00 94.94 70 ILE A CA 1
ATOM 557 C C . ILE A 1 70 ? -5.695 5.904 11.129 1.00 94.94 70 ILE A C 1
ATOM 559 O O . ILE A 1 70 ? -5.254 7.057 11.059 1.00 94.94 70 ILE A O 1
ATOM 563 N N . LEU A 1 71 ? -4.928 4.851 11.386 1.00 92.94 71 LEU A N 1
ATOM 564 C CA . LEU A 1 71 ? -3.474 4.895 11.410 1.00 92.94 71 LEU A CA 1
ATOM 565 C C . LEU A 1 71 ? -2.953 4.857 9.971 1.00 92.94 71 LEU A C 1
ATOM 567 O O . LEU A 1 71 ? -3.044 3.828 9.303 1.00 92.94 71 LEU A O 1
ATOM 571 N N . CYS A 1 72 ? -2.415 5.985 9.510 1.00 89.81 72 CYS A N 1
ATOM 572 C CA . CYS A 1 72 ? -1.775 6.084 8.204 1.00 89.81 72 CYS A CA 1
ATOM 573 C C . CYS A 1 72 ? -0.312 5.643 8.292 1.00 89.81 72 CYS A C 1
ATOM 575 O O . CYS A 1 72 ? 0.488 6.283 8.976 1.00 89.81 72 CYS A O 1
ATOM 577 N N . THR A 1 73 ? 0.050 4.578 7.584 1.00 82.56 73 THR A N 1
ATOM 578 C CA . THR A 1 73 ? 1.436 4.250 7.239 1.00 82.56 73 THR A CA 1
ATOM 579 C C . THR A 1 73 ? 1.756 4.875 5.886 1.00 82.56 73 THR A C 1
ATOM 581 O O . THR A 1 73 ? 1.696 4.204 4.857 1.00 82.56 73 THR A O 1
ATOM 584 N N . ASP A 1 74 ? 2.034 6.179 5.892 1.00 71.00 74 ASP A N 1
ATOM 585 C CA . ASP A 1 74 ? 2.505 6.904 4.699 1.00 71.00 74 ASP A CA 1
ATOM 586 C C . ASP A 1 74 ? 4.014 6.686 4.468 1.00 71.00 74 ASP A C 1
ATOM 588 O O . ASP A 1 74 ? 4.564 7.080 3.440 1.00 71.00 74 ASP A O 1
ATOM 592 N N . ASP A 1 75 ? 4.691 6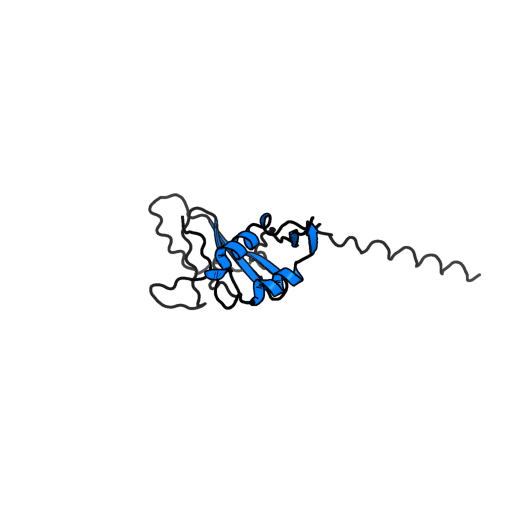.051 5.427 1.00 72.00 75 ASP A N 1
ATOM 593 C CA . ASP A 1 75 ? 6.117 5.779 5.358 1.00 72.00 75 ASP A CA 1
ATOM 594 C C . ASP A 1 75 ? 6.380 4.681 4.324 1.00 72.00 75 ASP A C 1
ATOM 596 O O . ASP A 1 75 ? 6.027 3.511 4.499 1.00 72.00 75 ASP A O 1
ATOM 600 N N . ILE A 1 76 ? 7.003 5.082 3.217 1.00 71.75 76 ILE A N 1
ATOM 601 C CA . ILE A 1 76 ? 7.484 4.168 2.189 1.00 71.75 76 ILE A CA 1
ATOM 602 C C . ILE A 1 76 ? 8.578 3.303 2.811 1.00 71.75 76 ILE A C 1
ATOM 604 O O . ILE A 1 76 ? 9.671 3.788 3.108 1.00 71.75 76 ILE A O 1
ATOM 608 N N . VAL A 1 77 ? 8.302 2.011 2.966 1.00 73.25 77 VAL A N 1
ATOM 609 C CA . VAL A 1 77 ? 9.324 1.043 3.360 1.00 73.25 77 VAL A CA 1
ATOM 610 C C . VAL A 1 77 ? 10.063 0.613 2.094 1.00 73.25 77 VAL A C 1
ATOM 612 O O . VAL A 1 77 ? 9.448 0.124 1.137 1.00 73.25 77 VAL A O 1
ATOM 615 N N . ASN A 1 78 ? 11.381 0.813 2.058 1.00 64.00 78 ASN A N 1
ATOM 616 C CA . ASN A 1 78 ? 12.209 0.243 1.000 1.00 64.00 78 ASN A CA 1
ATOM 617 C C . ASN A 1 78 ? 12.179 -1.279 1.166 1.00 64.00 78 ASN A C 1
ATOM 619 O O . ASN A 1 78 ? 12.602 -1.805 2.191 1.00 64.00 78 ASN A O 1
ATOM 623 N N . ALA A 1 79 ? 11.649 -1.992 0.172 1.00 59.34 79 ALA A N 1
ATOM 624 C CA . ALA A 1 79 ? 11.549 -3.451 0.236 1.00 59.34 79 ALA A CA 1
ATOM 625 C C . ALA A 1 79 ? 12.907 -4.156 0.029 1.00 59.34 79 ALA A C 1
ATOM 627 O O . ALA A 1 79 ? 12.965 -5.379 0.117 1.00 59.34 79 ALA A O 1
ATOM 628 N N . ASP A 1 80 ? 13.965 -3.388 -0.255 1.00 57.25 80 ASP A N 1
ATOM 629 C CA . ASP A 1 80 ? 15.233 -3.863 -0.813 1.00 57.25 80 ASP A CA 1
ATOM 630 C C . ASP A 1 80 ? 16.442 -3.660 0.135 1.00 57.25 80 ASP A C 1
ATOM 632 O O . ASP A 1 80 ? 17.573 -3.873 -0.288 1.00 57.25 80 ASP A O 1
ATOM 636 N N . ASP A 1 81 ? 16.240 -3.285 1.406 1.00 52.72 81 ASP A N 1
ATOM 637 C CA . ASP A 1 81 ? 17.359 -3.107 2.358 1.00 52.72 81 ASP A CA 1
ATOM 638 C C . ASP A 1 81 ? 17.891 -4.447 2.929 1.00 52.72 81 ASP A C 1
ATOM 640 O O . ASP A 1 81 ? 18.856 -4.471 3.695 1.00 52.72 81 ASP A O 1
ATOM 644 N N . GLU A 1 82 ? 17.309 -5.586 2.532 1.00 52.12 82 GLU A N 1
ATOM 645 C CA . GLU A 1 82 ? 17.846 -6.916 2.837 1.00 52.12 82 GLU A CA 1
ATOM 646 C C . GLU A 1 82 ? 18.833 -7.368 1.738 1.00 52.12 82 GLU A C 1
ATOM 648 O O . GLU A 1 82 ? 18.469 -8.009 0.755 1.00 52.12 82 GLU A O 1
ATOM 653 N N . ASP A 1 83 ? 20.109 -7.047 1.975 1.00 46.06 83 ASP A N 1
ATOM 654 C CA . ASP A 1 83 ? 21.321 -7.659 1.404 1.00 46.06 83 ASP A CA 1
ATOM 655 C C . ASP A 1 83 ? 21.780 -7.199 -0.003 1.00 46.06 83 ASP A C 1
ATOM 657 O O . ASP A 1 83 ? 21.605 -7.849 -1.038 1.00 46.06 83 ASP A O 1
ATOM 661 N N . GLU A 1 84 ? 22.500 -6.074 -0.009 1.00 45.50 84 GLU A N 1
ATOM 662 C CA . GLU A 1 84 ? 23.183 -5.464 -1.160 1.00 45.50 84 GLU A CA 1
ATOM 663 C C . GLU A 1 84 ? 24.406 -6.252 -1.699 1.00 45.50 84 GLU A C 1
ATOM 665 O O . GLU A 1 84 ? 25.190 -5.710 -2.480 1.00 45.50 84 GLU A O 1
ATOM 670 N N . THR A 1 85 ? 24.615 -7.527 -1.340 1.00 44.25 85 THR A N 1
ATOM 671 C CA . THR A 1 85 ? 25.827 -8.270 -1.759 1.00 44.25 85 THR A CA 1
ATOM 672 C C . THR A 1 85 ? 25.667 -9.202 -2.966 1.00 44.25 85 THR A C 1
ATOM 674 O O . THR A 1 85 ? 26.654 -9.768 -3.446 1.00 44.25 85 THR A O 1
ATOM 677 N N . SER A 1 86 ? 24.478 -9.330 -3.558 1.00 41.53 86 SER A N 1
ATOM 678 C CA . SER A 1 86 ? 24.278 -10.258 -4.683 1.00 41.53 86 SER A CA 1
ATOM 679 C C . SER A 1 86 ? 24.413 -9.596 -6.059 1.00 41.53 86 SER A C 1
ATOM 681 O O . SER A 1 86 ? 23.510 -8.950 -6.591 1.00 41.53 86 SER A O 1
ATOM 683 N N . ALA A 1 87 ? 25.587 -9.817 -6.647 1.00 36.31 87 ALA A N 1
ATOM 684 C CA . ALA A 1 87 ? 26.011 -9.440 -7.985 1.00 36.31 87 ALA A CA 1
ATOM 685 C C . ALA A 1 87 ? 24.951 -9.613 -9.098 1.00 36.31 87 ALA A C 1
ATOM 687 O O . ALA A 1 87 ? 24.301 -10.644 -9.247 1.00 36.31 87 ALA A O 1
ATOM 688 N N . LEU A 1 88 ? 24.876 -8.585 -9.953 1.00 42.56 88 LEU A N 1
ATOM 689 C CA . LEU A 1 88 ? 24.806 -8.674 -11.418 1.00 42.56 88 LEU A CA 1
ATOM 690 C C . LEU A 1 88 ? 24.214 -9.978 -11.999 1.00 42.56 88 LEU A C 1
ATOM 692 O O . LEU A 1 88 ? 24.954 -10.925 -12.241 1.00 42.56 88 LEU A O 1
ATOM 696 N N . ARG A 1 89 ? 22.933 -9.968 -12.405 1.00 36.31 89 ARG A N 1
ATOM 697 C CA . ARG A 1 89 ? 22.465 -10.210 -13.798 1.00 36.31 89 ARG A CA 1
ATOM 698 C C . ARG A 1 89 ? 20.953 -10.495 -13.878 1.00 36.31 89 ARG A C 1
ATOM 700 O O . ARG A 1 89 ? 20.378 -11.186 -13.051 1.00 36.31 89 ARG A O 1
ATOM 707 N N . ASN A 1 90 ? 20.353 -9.967 -14.946 1.00 31.86 90 ASN A N 1
ATOM 708 C CA . ASN A 1 90 ? 19.102 -10.388 -15.595 1.00 31.86 90 ASN A CA 1
ATOM 709 C C . ASN A 1 90 ? 17.753 -10.049 -14.921 1.00 31.86 90 ASN A C 1
ATOM 711 O O . ASN A 1 90 ? 17.151 -10.845 -14.202 1.00 31.86 90 ASN A O 1
ATOM 715 N N . GLY A 1 91 ? 17.226 -8.881 -15.306 1.00 33.75 91 GLY A N 1
ATOM 716 C CA . GLY A 1 91 ? 15.803 -8.525 -15.303 1.00 33.75 91 GLY A CA 1
ATOM 717 C C . GLY A 1 91 ? 15.581 -7.442 -16.365 1.00 33.75 91 GLY A C 1
ATOM 718 O O . GLY A 1 91 ? 16.319 -6.458 -16.370 1.00 33.75 91 GLY A O 1
ATOM 719 N N . VAL A 1 92 ? 14.668 -7.679 -17.309 1.00 37.22 92 VAL A N 1
ATOM 720 C CA . VAL A 1 92 ? 14.520 -6.902 -18.550 1.00 37.22 92 VAL A CA 1
ATOM 721 C C . VAL A 1 92 ? 13.640 -5.672 -18.316 1.00 37.22 92 VAL A C 1
ATOM 723 O O . VAL A 1 92 ? 12.451 -5.800 -18.037 1.00 37.22 92 VAL A O 1
ATOM 726 N N . ILE A 1 93 ? 14.237 -4.490 -18.469 1.00 43.19 93 ILE A N 1
ATOM 727 C CA . ILE A 1 93 ? 13.550 -3.210 -18.658 1.00 43.19 93 ILE A CA 1
ATOM 728 C C . ILE A 1 93 ? 13.299 -3.098 -20.165 1.00 43.19 93 ILE A C 1
ATOM 730 O O . ILE A 1 93 ? 14.252 -2.990 -20.929 1.00 43.19 93 ILE A O 1
ATOM 734 N N . THR A 1 94 ? 12.046 -3.162 -20.614 1.00 41.88 94 THR A N 1
ATOM 735 C CA . THR A 1 94 ? 11.673 -2.780 -21.991 1.00 41.88 94 THR A CA 1
ATOM 736 C C . THR A 1 94 ? 10.928 -1.454 -21.953 1.00 41.88 94 THR A C 1
ATOM 738 O O . THR A 1 94 ? 9.752 -1.370 -22.295 1.00 41.88 94 THR A O 1
ATOM 741 N N . GLY A 1 95 ? 11.619 -0.418 -21.478 1.00 43.00 95 GLY A N 1
ATOM 742 C CA . GLY A 1 95 ? 11.263 0.957 -21.801 1.00 43.00 95 GLY A CA 1
ATOM 743 C C . GLY A 1 95 ? 11.979 1.312 -23.098 1.00 43.00 95 GLY A C 1
ATOM 744 O O . GLY A 1 95 ? 13.206 1.376 -23.109 1.00 43.00 95 GLY A O 1
ATOM 745 N N . TYR A 1 96 ? 11.233 1.473 -24.191 1.00 41.44 96 TYR A N 1
ATOM 746 C CA . TYR A 1 96 ? 11.748 2.119 -25.396 1.00 41.44 96 TYR A CA 1
ATOM 747 C C . TYR A 1 96 ? 11.976 3.588 -25.023 1.00 41.44 96 TYR A C 1
ATOM 749 O O . TYR A 1 96 ? 11.017 4.308 -24.764 1.00 41.44 96 TYR A O 1
ATOM 757 N N . LEU A 1 97 ? 13.232 4.006 -24.892 1.00 48.69 97 LEU A N 1
ATOM 758 C CA . LEU A 1 97 ? 13.583 5.408 -24.687 1.00 48.69 97 LEU A CA 1
ATOM 759 C C . LEU A 1 97 ? 14.167 5.926 -25.990 1.00 48.69 97 LEU A C 1
ATOM 761 O O . LEU A 1 97 ? 15.220 5.470 -26.424 1.00 48.69 97 LEU A O 1
ATOM 765 N N . GLU A 1 98 ? 13.460 6.862 -26.613 1.00 52.47 98 GLU A N 1
ATOM 766 C CA . GLU A 1 98 ? 13.899 7.508 -27.852 1.00 52.47 98 GLU A CA 1
ATOM 767 C C . GLU A 1 98 ? 14.974 8.586 -27.609 1.00 52.47 98 GLU A C 1
ATOM 769 O O . GLU A 1 98 ? 15.583 9.050 -28.565 1.00 52.47 98 GLU A O 1
ATOM 774 N N . ASN A 1 99 ? 15.266 8.949 -26.349 1.00 52.12 99 ASN A N 1
ATOM 775 C CA . ASN A 1 99 ? 16.181 10.042 -25.996 1.00 52.12 99 ASN A CA 1
ATOM 776 C C . ASN A 1 99 ? 17.246 9.615 -24.965 1.00 52.12 99 ASN A C 1
ATOM 778 O O . ASN A 1 99 ? 16.951 8.859 -24.042 1.00 52.12 99 ASN A O 1
ATOM 782 N N . GLU A 1 100 ? 18.464 10.163 -25.076 1.00 56.97 100 GLU A N 1
ATOM 783 C CA . GLU A 1 100 ? 19.670 9.877 -24.259 1.00 56.97 100 GLU A CA 1
ATOM 784 C C . GLU A 1 100 ? 19.554 10.190 -22.748 1.00 56.97 100 GLU A C 1
ATOM 786 O O . GLU A 1 100 ? 20.519 10.052 -21.993 1.00 56.97 100 GLU A O 1
ATOM 791 N N . VAL A 1 101 ? 18.378 10.599 -22.267 1.00 67.06 101 VAL A N 1
ATOM 792 C CA . VAL A 1 101 ? 18.129 10.794 -20.837 1.00 67.06 101 VAL A CA 1
ATOM 793 C C . VAL A 1 101 ? 17.947 9.418 -20.204 1.00 67.06 101 VAL A C 1
ATOM 795 O O . VAL A 1 101 ? 16.963 8.727 -20.460 1.00 67.06 101 VAL A O 1
ATOM 798 N N . GLY A 1 102 ? 18.914 9.010 -19.382 1.00 67.06 102 GLY A N 1
ATOM 799 C CA . GLY A 1 102 ? 18.884 7.722 -18.696 1.00 67.06 102 GLY A CA 1
ATOM 800 C C . GLY A 1 102 ? 17.545 7.459 -17.999 1.00 67.06 102 GLY A C 1
ATOM 801 O O . GLY A 1 102 ? 16.965 8.339 -17.359 1.00 67.06 102 GLY A O 1
ATOM 802 N N . CYS A 1 103 ? 17.062 6.223 -18.122 1.00 67.88 103 CYS A N 1
ATOM 803 C CA . CYS A 1 103 ? 15.866 5.769 -17.429 1.00 67.88 103 CYS A CA 1
ATOM 804 C C . CYS A 1 103 ? 16.091 5.780 -15.915 1.00 67.88 103 CYS A C 1
ATOM 806 O O . CYS A 1 103 ? 16.932 5.022 -15.423 1.00 67.88 103 CYS A O 1
ATOM 808 N N . THR A 1 104 ? 15.330 6.576 -15.165 1.00 73.00 104 THR A N 1
ATOM 809 C CA . THR A 1 104 ? 15.376 6.564 -13.699 1.00 73.00 104 THR A CA 1
ATOM 810 C C . THR A 1 104 ? 13.974 6.523 -13.112 1.00 73.00 104 THR A C 1
ATOM 812 O O . THR A 1 104 ? 13.084 7.282 -13.491 1.00 73.00 104 THR A O 1
ATOM 815 N N . GLY A 1 105 ? 13.757 5.608 -12.171 1.00 77.12 105 GLY A N 1
ATOM 816 C CA . GLY A 1 105 ? 12.473 5.485 -11.505 1.00 77.12 105 GLY A CA 1
ATOM 817 C C . GLY A 1 105 ? 12.388 4.296 -10.564 1.00 77.12 105 GLY A C 1
ATOM 818 O O . GLY A 1 105 ? 13.363 3.574 -10.355 1.00 77.12 105 GLY A O 1
ATOM 819 N N . SER A 1 106 ? 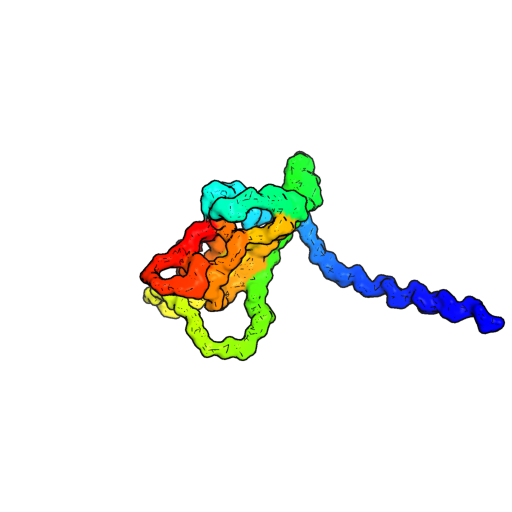11.202 4.102 -10.007 1.00 80.62 106 SER A N 1
ATOM 820 C CA . SER A 1 106 ? 10.848 3.004 -9.115 1.00 80.62 106 SER A CA 1
ATOM 821 C C . SER A 1 106 ? 9.352 2.737 -9.186 1.00 80.62 106 SER A C 1
ATOM 823 O O . SER A 1 106 ? 8.572 3.656 -9.443 1.00 80.62 106 SER A O 1
ATOM 825 N N . ILE A 1 107 ? 8.956 1.509 -8.872 1.00 82.81 107 ILE A N 1
ATOM 826 C CA . ILE A 1 107 ? 7.549 1.166 -8.668 1.00 82.81 107 ILE A CA 1
ATOM 827 C C . ILE A 1 107 ? 7.254 1.257 -7.175 1.00 82.81 107 ILE A C 1
ATOM 829 O O . ILE A 1 107 ? 7.981 0.674 -6.370 1.00 82.81 107 ILE A O 1
ATOM 833 N N . VAL A 1 108 ? 6.184 1.947 -6.804 1.00 87.62 108 VAL A N 1
ATOM 834 C CA . VAL A 1 108 ? 5.595 1.863 -5.467 1.00 87.62 108 VAL A CA 1
ATOM 835 C C . VAL A 1 108 ? 4.308 1.067 -5.582 1.00 87.62 108 VAL A C 1
ATOM 837 O O . VAL A 1 108 ? 3.494 1.325 -6.461 1.00 87.62 108 VAL A O 1
ATOM 840 N N . TYR A 1 109 ? 4.134 0.060 -4.737 1.00 87.56 109 TYR A N 1
ATOM 841 C CA . TYR A 1 109 ? 2.893 -0.700 -4.685 1.00 87.56 109 TYR A CA 1
ATOM 842 C C . TYR A 1 109 ? 2.308 -0.655 -3.281 1.00 87.56 109 TYR A C 1
ATOM 844 O O . TYR A 1 109 ? 3.031 -0.637 -2.279 1.00 87.56 109 TYR A O 1
ATOM 852 N N . HIS A 1 110 ? 0.982 -0.644 -3.233 1.00 90.56 110 HIS A N 1
ATOM 853 C CA . HIS A 1 110 ? 0.212 -0.605 -2.006 1.00 90.56 110 HIS A CA 1
ATOM 854 C C . HIS A 1 110 ? -0.511 -1.935 -1.853 1.00 90.56 110 HIS A C 1
ATOM 856 O O . HIS A 1 110 ? -1.287 -2.354 -2.715 1.00 90.56 110 HIS A O 1
ATOM 862 N N . GLU A 1 111 ? -0.219 -2.610 -0.752 1.00 88.94 111 GLU A N 1
ATOM 863 C CA . GLU A 1 111 ? -0.692 -3.955 -0.458 1.00 88.94 111 GLU A CA 1
ATOM 864 C C . GLU A 1 111 ? -1.591 -3.926 0.773 1.00 88.94 111 GLU A C 1
ATOM 866 O O . GLU A 1 111 ? -1.247 -3.319 1.793 1.00 88.94 111 GLU A O 1
ATOM 871 N N . LEU A 1 112 ? -2.726 -4.616 0.697 1.00 89.25 112 LEU A N 1
ATOM 872 C CA . LEU A 1 112 ? -3.523 -4.935 1.873 1.00 89.25 112 LEU A CA 1
ATOM 873 C C . LEU A 1 112 ? -3.040 -6.241 2.489 1.00 89.25 112 LEU A C 1
ATOM 875 O O . LEU A 1 112 ? -2.824 -7.244 1.816 1.00 89.25 112 LEU A O 1
ATOM 879 N N . LYS A 1 113 ? -2.910 -6.222 3.809 1.00 89.00 113 LYS A N 1
ATOM 880 C CA . LYS A 1 113 ? -2.641 -7.390 4.643 1.00 89.00 113 LYS A CA 1
ATOM 881 C C . LYS A 1 113 ? -3.856 -7.631 5.525 1.00 89.00 113 LYS A C 1
ATOM 883 O O . LYS A 1 113 ? -4.740 -6.791 5.637 1.00 89.00 113 LYS A O 1
ATOM 888 N N . GLU A 1 114 ? -3.891 -8.766 6.215 1.00 88.12 114 GLU A N 1
ATOM 889 C CA . GLU A 1 114 ? -5.078 -9.158 6.986 1.00 88.12 114 GLU A CA 1
ATOM 890 C C . GLU A 1 114 ? -5.521 -8.104 8.026 1.00 88.12 114 GLU A C 1
ATOM 892 O O . GLU A 1 114 ? -6.714 -7.949 8.290 1.00 88.12 114 GLU A O 1
ATOM 897 N N . LYS A 1 115 ? -4.563 -7.380 8.620 1.00 88.56 115 LYS A N 1
ATOM 898 C CA . LYS A 1 115 ? -4.799 -6.430 9.725 1.00 88.56 115 LYS A CA 1
ATOM 899 C C . LYS A 1 115 ? -4.191 -5.048 9.507 1.00 88.56 115 LYS A C 1
ATOM 901 O O . LYS A 1 115 ? -4.254 -4.206 10.393 1.00 88.56 115 LYS A O 1
ATOM 906 N N . THR A 1 116 ? -3.535 -4.838 8.376 1.00 89.69 116 THR A N 1
ATOM 907 C CA . THR A 1 116 ? -2.790 -3.614 8.090 1.00 89.69 116 THR A CA 1
ATOM 908 C C . THR A 1 116 ? -2.712 -3.418 6.582 1.00 89.69 116 THR A C 1
ATOM 910 O O . THR A 1 116 ? -3.158 -4.271 5.818 1.00 89.69 116 THR A O 1
ATOM 913 N N . TYR A 1 117 ? -2.128 -2.319 6.146 1.00 90.31 117 TYR A N 1
ATOM 914 C CA . TYR A 1 117 ? -1.686 -2.139 4.775 1.00 90.31 117 TYR A CA 1
ATOM 915 C C . TYR A 1 117 ? -0.198 -1.788 4.783 1.00 90.31 117 TYR A C 1
ATOM 917 O O . TYR A 1 117 ? 0.371 -1.455 5.824 1.00 90.31 117 TYR A O 1
ATOM 925 N N . SER A 1 118 ? 0.464 -1.923 3.643 1.00 89.44 118 SER A N 1
ATOM 926 C CA . SER A 1 118 ? 1.858 -1.511 3.512 1.00 89.44 118 SER A CA 1
ATOM 927 C C . SER A 1 118 ? 2.121 -0.870 2.169 1.00 89.44 118 SER A C 1
ATOM 929 O O . SER A 1 118 ? 1.567 -1.285 1.152 1.00 89.44 118 SER A O 1
ATOM 931 N N . ILE A 1 119 ? 3.006 0.121 2.193 1.00 90.12 119 ILE A N 1
ATOM 932 C CA . ILE A 1 119 ? 3.529 0.790 1.012 1.00 90.12 119 ILE A CA 1
ATOM 933 C C . ILE A 1 119 ? 4.961 0.311 0.833 1.00 90.12 119 ILE A C 1
ATOM 935 O O . ILE A 1 119 ? 5.786 0.418 1.743 1.00 90.12 119 ILE A O 1
ATOM 939 N N . SER A 1 120 ? 5.249 -0.255 -0.329 1.00 86.88 120 SER A N 1
ATOM 940 C CA . SER A 1 120 ? 6.560 -0.815 -0.623 1.00 86.88 120 SER A CA 1
ATOM 941 C C . SER A 1 120 ? 7.093 -0.242 -1.919 1.00 86.88 120 SER A C 1
ATOM 943 O O . SER A 1 120 ? 6.417 -0.258 -2.949 1.00 86.88 120 SER A O 1
ATOM 945 N N . LYS A 1 121 ? 8.329 0.250 -1.864 1.00 85.06 121 LYS A N 1
ATOM 946 C CA . LYS A 1 121 ? 9.056 0.732 -3.036 1.00 85.06 121 LYS A CA 1
ATOM 947 C C . LYS A 1 121 ? 9.994 -0.350 -3.538 1.00 85.06 121 LYS A C 1
ATOM 949 O O . LYS A 1 121 ? 10.773 -0.907 -2.771 1.00 85.06 121 LYS A O 1
ATOM 954 N N . ILE A 1 122 ? 9.908 -0.619 -4.833 1.00 80.94 122 ILE A N 1
ATOM 955 C CA . ILE A 1 122 ? 10.789 -1.516 -5.568 1.00 80.94 122 ILE A CA 1
ATOM 956 C C . ILE A 1 122 ? 11.731 -0.636 -6.372 1.00 80.94 122 ILE A C 1
ATOM 958 O O . ILE A 1 122 ? 11.305 0.054 -7.308 1.00 80.94 122 ILE A O 1
ATOM 962 N N . LEU A 1 123 ? 13.011 -0.665 -6.016 1.00 67.12 123 LEU A N 1
ATOM 963 C CA . LEU A 1 123 ? 14.029 0.093 -6.733 1.00 67.12 123 LEU A CA 1
ATOM 964 C C . LEU A 1 123 ? 14.520 -0.687 -7.955 1.00 67.12 123 LEU A C 1
ATOM 966 O O . LEU A 1 123 ? 14.855 -0.081 -8.975 1.00 67.12 123 LEU A O 1
ATOM 970 N N . ARG A 1 124 ? 14.568 -2.028 -7.884 1.00 64.38 124 ARG A N 1
ATOM 971 C CA . ARG A 1 124 ? 15.072 -2.882 -8.974 1.00 64.38 124 ARG A CA 1
ATOM 972 C C . ARG A 1 124 ? 14.398 -4.262 -9.019 1.00 64.38 124 ARG A C 1
ATOM 974 O O . ARG A 1 124 ? 14.007 -4.824 -8.011 1.00 64.38 124 ARG A O 1
ATOM 981 N N . ARG A 1 125 ? 14.318 -4.833 -10.229 1.00 64.62 125 ARG A N 1
ATOM 982 C CA . ARG A 1 125 ? 14.152 -6.272 -10.557 1.00 64.62 125 ARG A CA 1
ATOM 983 C C . ARG A 1 125 ? 13.310 -7.135 -9.592 1.00 64.62 125 ARG A C 1
ATOM 985 O O . ARG A 1 125 ? 13.757 -8.207 -9.187 1.00 64.62 125 ARG A O 1
ATOM 992 N N . LYS A 1 126 ? 12.049 -6.783 -9.336 1.00 60.75 126 LYS A N 1
ATOM 993 C CA . LYS A 1 126 ? 11.097 -7.731 -8.732 1.00 60.75 126 LYS A CA 1
ATOM 994 C C . LYS A 1 126 ? 10.332 -8.470 -9.830 1.00 60.75 126 LYS A C 1
ATOM 996 O O . LYS A 1 126 ? 9.630 -7.855 -10.622 1.00 60.75 126 LYS A O 1
ATOM 1001 N N . ARG A 1 127 ? 10.484 -9.800 -9.901 1.00 58.22 127 ARG A N 1
ATOM 1002 C CA . ARG A 1 127 ? 9.836 -10.643 -10.934 1.00 58.22 127 ARG A CA 1
ATOM 1003 C C . ARG A 1 127 ? 8.328 -10.813 -10.743 1.00 58.22 127 ARG A C 1
ATOM 1005 O O . ARG A 1 127 ? 7.657 -11.281 -11.651 1.00 58.22 127 ARG A O 1
ATOM 1012 N N . SER A 1 128 ? 7.813 -10.485 -9.564 1.00 66.12 128 SER A N 1
ATOM 1013 C CA . SER A 1 128 ? 6.383 -10.525 -9.278 1.00 66.12 128 SER A CA 1
ATOM 1014 C C . SER A 1 128 ? 6.050 -9.653 -8.089 1.00 66.12 128 SER A C 1
ATOM 1016 O O . SER A 1 128 ? 6.729 -9.721 -7.056 1.00 66.12 128 SER A O 1
ATOM 1018 N N . ILE A 1 129 ? 4.950 -8.936 -8.203 1.00 73.56 129 ILE A N 1
ATOM 1019 C CA . ILE A 1 129 ? 4.300 -8.292 -7.077 1.00 73.56 129 ILE A CA 1
ATOM 1020 C C . ILE A 1 129 ? 3.258 -9.299 -6.576 1.00 73.56 129 ILE A C 1
ATOM 1022 O O . ILE A 1 129 ? 2.392 -9.724 -7.331 1.00 73.56 129 ILE A O 1
ATOM 1026 N N . GLY A 1 130 ? 3.436 -9.794 -5.351 1.00 74.94 130 GLY A N 1
ATOM 1027 C CA . GLY A 1 130 ? 2.502 -10.729 -4.720 1.00 74.94 130 GLY A CA 1
ATOM 1028 C C . GLY A 1 130 ? 1.615 -10.014 -3.707 1.00 74.94 130 GLY A C 1
ATOM 1029 O O . GLY A 1 130 ? 1.908 -8.878 -3.343 1.00 74.94 130 GLY A O 1
ATOM 1030 N N . GLY A 1 131 ? 0.586 -10.714 -3.233 1.00 81.12 131 GLY A N 1
ATOM 1031 C CA . GLY A 1 131 ? -0.340 -10.207 -2.222 1.00 81.12 131 GLY A CA 1
ATOM 1032 C C . GLY A 1 131 ? -1.573 -9.527 -2.807 1.00 81.12 131 GLY A C 1
ATOM 1033 O O . GLY A 1 131 ? -1.801 -9.550 -4.019 1.00 81.12 131 GLY A O 1
ATOM 1034 N N . ASP A 1 132 ? -2.373 -8.935 -1.923 1.00 85.94 132 ASP A N 1
ATOM 1035 C CA . ASP A 1 132 ? -3.586 -8.200 -2.282 1.00 85.94 132 ASP A CA 1
ATOM 1036 C C . ASP A 1 132 ? -3.223 -6.744 -2.606 1.00 85.94 132 ASP A C 1
ATOM 1038 O O . ASP A 1 132 ? -3.515 -5.807 -1.855 1.00 85.94 132 ASP A O 1
ATOM 1042 N N . VAL A 1 133 ? -2.514 -6.564 -3.722 1.00 86.56 133 VAL A N 1
ATOM 1043 C CA . VAL A 1 133 ? -2.126 -5.238 -4.211 1.00 86.56 133 VAL A CA 1
ATOM 1044 C C . VAL A 1 133 ? -3.325 -4.544 -4.821 1.00 86.56 133 VAL A C 1
ATOM 1046 O O . VAL A 1 133 ? -4.003 -5.077 -5.700 1.00 86.56 133 VAL A O 1
ATOM 1049 N N . PHE A 1 134 ? -3.578 -3.337 -4.332 1.00 87.81 134 PHE A N 1
ATOM 1050 C CA . PHE A 1 134 ? -4.724 -2.550 -4.756 1.00 87.81 134 PHE A CA 1
ATOM 1051 C C . PHE A 1 134 ? -4.340 -1.329 -5.580 1.00 87.81 134 PHE A C 1
ATOM 1053 O O . PHE A 1 134 ? -5.183 -0.846 -6.323 1.00 87.81 134 PHE A O 1
ATOM 1060 N N . GLN A 1 135 ? -3.103 -0.846 -5.467 1.00 88.44 135 GLN A N 1
ATOM 1061 C CA . GLN A 1 135 ? -2.623 0.338 -6.175 1.00 88.44 135 GLN A CA 1
ATOM 1062 C C . GLN A 1 135 ? -1.154 0.164 -6.540 1.00 88.44 135 GLN A C 1
ATOM 1064 O O . GLN A 1 135 ? -0.358 -0.324 -5.731 1.00 88.44 135 GLN A O 1
ATOM 1069 N N . ILE A 1 136 ? -0.796 0.587 -7.749 1.00 85.94 136 ILE A N 1
ATOM 1070 C CA . ILE A 1 136 ? 0.586 0.662 -8.214 1.00 85.94 136 ILE A CA 1
ATOM 1071 C C . ILE A 1 136 ? 0.843 2.051 -8.790 1.00 85.94 136 ILE A C 1
ATOM 1073 O O . ILE A 1 136 ? 0.115 2.539 -9.658 1.00 85.94 136 ILE A O 1
ATOM 1077 N N . GLU A 1 137 ? 1.918 2.663 -8.313 1.00 86.19 137 GLU A N 1
ATOM 1078 C CA . GLU A 1 137 ? 2.397 3.975 -8.710 1.00 86.19 137 GLU A CA 1
ATOM 1079 C C . GLU A 1 137 ? 3.775 3.856 -9.355 1.00 86.19 137 GLU A C 1
ATOM 1081 O O . GLU A 1 137 ? 4.659 3.127 -8.894 1.00 86.19 137 GLU A O 1
ATOM 1086 N N . VAL A 1 138 ? 3.967 4.607 -10.433 1.00 83.56 138 VAL A N 1
ATOM 1087 C CA . VAL A 1 138 ? 5.257 4.746 -11.096 1.00 83.56 138 VAL A CA 1
ATOM 1088 C C . VAL A 1 138 ? 5.859 6.083 -10.690 1.00 83.56 138 VAL A C 1
ATOM 1090 O O . VAL A 1 138 ? 5.273 7.134 -10.936 1.00 83.56 138 VAL A O 1
ATOM 1093 N N . ILE A 1 139 ? 7.044 6.046 -10.085 1.00 85.00 139 ILE A N 1
ATOM 1094 C CA . ILE A 1 139 ? 7.830 7.240 -9.771 1.00 85.00 139 ILE A CA 1
ATOM 1095 C C . ILE A 1 139 ? 8.996 7.300 -10.750 1.00 85.00 139 ILE A C 1
ATOM 1097 O O . ILE A 1 139 ? 9.763 6.344 -10.840 1.00 85.00 139 ILE A O 1
ATOM 1101 N N . GLY A 1 140 ? 9.169 8.422 -11.444 1.00 81.19 140 GLY A N 1
ATOM 1102 C CA . GLY A 1 140 ? 10.283 8.648 -12.368 1.00 81.19 140 GLY A CA 1
ATOM 1103 C C . GLY A 1 140 ? 9.829 8.894 -13.803 1.00 81.19 140 GLY A C 1
ATOM 1104 O O . GLY A 1 140 ? 8.665 9.196 -14.048 1.00 81.19 140 GLY A O 1
ATOM 1105 N N . ASN A 1 141 ? 10.763 8.789 -14.747 1.00 76.25 141 ASN A N 1
ATOM 1106 C CA . ASN A 1 141 ? 10.549 9.144 -16.156 1.00 76.25 141 ASN A CA 1
ATOM 1107 C C . ASN A 1 141 ? 10.407 7.930 -17.086 1.00 76.25 141 ASN A C 1
ATOM 1109 O O . ASN A 1 141 ? 10.516 8.071 -18.301 1.00 76.25 141 ASN A O 1
ATOM 1113 N N . CYS A 1 142 ? 10.206 6.735 -16.529 1.00 72.38 142 CYS A N 1
ATOM 1114 C CA . CYS A 1 142 ? 10.150 5.502 -17.303 1.00 72.38 142 CYS A CA 1
ATOM 1115 C C . CYS A 1 142 ? 8.808 4.818 -17.193 1.00 72.38 142 CYS A C 1
ATOM 1117 O O . CYS A 1 142 ? 8.223 4.756 -16.114 1.00 72.38 142 CYS A O 1
ATOM 1119 N N . CYS A 1 143 ? 8.410 4.174 -18.284 1.00 72.00 143 CYS A N 1
ATOM 1120 C CA . CYS A 1 143 ? 7.335 3.208 -18.237 1.00 72.00 143 CYS A CA 1
ATOM 1121 C C . CYS A 1 143 ? 7.812 1.876 -17.653 1.00 72.00 143 CYS A C 1
ATOM 1123 O O . CYS A 1 143 ? 8.794 1.281 -18.105 1.00 72.00 143 CYS A O 1
ATOM 1125 N N . TRP A 1 144 ? 7.089 1.406 -16.640 1.00 69.81 144 TRP A N 1
ATOM 1126 C CA . TRP A 1 144 ? 7.341 0.132 -15.980 1.00 69.81 144 TRP A CA 1
ATOM 1127 C C . TRP A 1 144 ? 6.278 -0.881 -16.382 1.00 69.81 144 TRP A C 1
ATOM 1129 O O . TRP A 1 144 ? 5.092 -0.570 -16.426 1.00 69.81 144 TRP A O 1
ATOM 1139 N N . LYS A 1 145 ? 6.709 -2.116 -16.644 1.00 68.81 145 LYS A N 1
ATOM 1140 C CA . LYS A 1 145 ? 5.812 -3.251 -16.870 1.00 68.81 145 LYS A CA 1
ATOM 1141 C C . LYS A 1 145 ? 5.862 -4.164 -15.653 1.00 68.81 145 LYS A C 1
ATOM 1143 O O . LYS A 1 145 ? 6.940 -4.628 -15.281 1.00 68.81 145 LYS A O 1
ATOM 1148 N N . ALA A 1 146 ? 4.705 -4.415 -15.053 1.00 69.31 146 ALA A N 1
ATOM 1149 C CA . ALA A 1 146 ? 4.525 -5.445 -14.040 1.00 69.31 146 ALA A CA 1
ATOM 1150 C C . ALA A 1 146 ? 3.739 -6.610 -14.644 1.00 69.31 146 ALA A C 1
ATOM 1152 O O . ALA A 1 146 ? 2.788 -6.397 -15.395 1.00 69.31 146 ALA A O 1
ATOM 1153 N N . TYR A 1 147 ? 4.150 -7.827 -14.297 1.00 71.81 147 TYR A N 1
ATOM 1154 C CA . TYR A 1 147 ? 3.515 -9.069 -14.726 1.00 71.81 147 TYR A CA 1
ATOM 1155 C C . TYR A 1 147 ? 2.825 -9.718 -13.525 1.00 71.81 147 TYR A C 1
ATOM 1157 O O . TYR A 1 147 ? 3.365 -9.687 -12.414 1.00 71.81 147 TYR A O 1
ATOM 1165 N N . ASP A 1 148 ? 1.659 -10.321 -13.749 1.00 67.50 148 ASP A N 1
ATOM 1166 C CA . ASP A 1 148 ? 0.908 -11.038 -12.710 1.00 67.50 148 ASP A CA 1
ATOM 1167 C C . ASP A 1 148 ? 1.587 -12.364 -12.345 1.00 67.50 148 ASP A C 1
ATOM 1169 O O . ASP A 1 148 ? 1.717 -12.728 -11.171 1.00 67.50 148 ASP A O 1
ATOM 1173 N N . ARG A 1 149 ? 2.146 -13.068 -13.335 1.00 70.50 149 ARG A N 1
ATOM 1174 C CA . ARG A 1 149 ? 2.826 -14.346 -13.112 1.00 70.50 149 ARG A CA 1
ATOM 1175 C C . ARG A 1 149 ? 4.341 -14.174 -13.008 1.00 70.50 149 ARG A C 1
ATOM 1177 O O . ARG A 1 149 ? 5.004 -13.676 -13.912 1.00 70.50 149 ARG A O 1
ATOM 1184 N N . LYS A 1 150 ? 4.926 -14.776 -11.961 1.00 66.31 150 LYS A N 1
ATOM 1185 C CA . LYS A 1 150 ? 6.386 -14.873 -11.693 1.00 66.31 150 LYS A CA 1
ATOM 1186 C C . LYS A 1 150 ? 7.249 -15.359 -12.861 1.00 66.31 150 LYS A C 1
ATOM 1188 O O . LYS A 1 150 ? 8.471 -15.216 -12.834 1.00 66.31 150 LYS A O 1
ATOM 1193 N N . SER A 1 151 ? 6.665 -16.053 -13.828 1.00 68.31 151 SER A N 1
ATOM 1194 C CA . SER A 1 151 ? 7.383 -16.675 -14.944 1.00 68.31 151 SER A CA 1
ATOM 1195 C C . SER A 1 151 ? 6.561 -16.623 -16.224 1.00 68.31 151 SER A C 1
ATOM 1197 O O . SER A 1 151 ? 6.565 -17.579 -16.999 1.00 68.31 151 SER A O 1
ATOM 1199 N N . PHE A 1 152 ? 5.834 -15.524 -16.428 1.00 68.44 152 PHE A N 1
ATOM 1200 C CA . PHE A 1 152 ? 5.131 -15.296 -17.678 1.00 68.44 152 PHE A CA 1
ATOM 1201 C C . PHE A 1 152 ? 6.097 -15.377 -18.868 1.00 68.44 152 PHE A C 1
ATOM 1203 O O . PHE A 1 152 ? 7.145 -14.730 -18.892 1.00 68.44 152 PHE A O 1
ATOM 1210 N N . ARG A 1 153 ? 5.750 -16.225 -19.839 1.00 67.12 153 ARG A N 1
ATOM 1211 C CA . ARG A 1 153 ? 6.445 -16.388 -21.118 1.00 67.12 153 ARG A CA 1
ATOM 1212 C C . ARG A 1 153 ? 5.422 -16.161 -22.223 1.00 67.12 153 ARG A C 1
ATOM 1214 O O . ARG A 1 153 ? 4.815 -17.105 -22.714 1.00 67.12 153 ARG A O 1
ATOM 1221 N N . GLY A 1 154 ? 5.197 -14.903 -22.556 1.00 65.62 154 GLY A N 1
ATOM 1222 C CA . GLY A 1 154 ? 4.339 -14.482 -23.655 1.00 65.62 154 GLY A CA 1
ATOM 1223 C C . GLY A 1 154 ? 4.696 -13.061 -24.066 1.00 65.62 154 GLY A C 1
ATOM 1224 O O . GLY A 1 154 ? 5.547 -12.430 -23.439 1.00 65.62 154 GLY A O 1
ATOM 1225 N N . GLU A 1 155 ? 4.073 -12.569 -25.132 1.00 55.22 155 GLU A N 1
ATOM 1226 C CA . GLU A 1 155 ? 4.382 -11.239 -25.671 1.00 55.22 155 GLU A CA 1
ATOM 1227 C C . GLU A 1 155 ? 3.884 -10.113 -24.756 1.00 55.22 155 GLU A C 1
ATOM 1229 O O . GLU A 1 155 ? 4.546 -9.083 -24.623 1.00 55.22 155 GLU A O 1
ATOM 1234 N N . PHE A 1 156 ? 2.746 -10.321 -24.084 1.00 56.84 156 PHE A N 1
ATOM 1235 C CA . PHE A 1 156 ? 2.129 -9.321 -23.222 1.00 56.84 156 PHE A CA 1
ATOM 1236 C C . PHE A 1 156 ? 1.324 -9.955 -22.079 1.00 56.84 156 PHE A C 1
ATOM 1238 O O . PHE A 1 156 ? 0.464 -10.801 -22.309 1.00 56.84 156 PHE A O 1
ATOM 1245 N N . GLU A 1 157 ? 1.591 -9.518 -20.850 1.00 57.50 157 GLU A N 1
ATOM 1246 C CA . GLU A 1 157 ? 0.735 -9.731 -19.682 1.00 57.50 157 GLU A CA 1
ATOM 1247 C C . GLU A 1 157 ? 0.783 -8.449 -18.859 1.00 57.50 157 GLU A C 1
ATOM 1249 O O . GLU A 1 157 ? 1.862 -7.990 -18.480 1.00 57.50 157 GLU A O 1
ATOM 1254 N N . LEU A 1 158 ? -0.386 -7.854 -18.636 1.00 63.53 158 LEU A N 1
ATOM 1255 C CA . LEU A 1 158 ? -0.529 -6.673 -17.804 1.00 63.53 158 LEU A CA 1
ATOM 1256 C C . LEU A 1 158 ? -0.953 -7.120 -16.408 1.00 63.53 158 LEU A C 1
ATOM 1258 O O . LEU A 1 158 ? -1.867 -7.928 -16.255 1.00 63.53 158 LEU A O 1
ATOM 1262 N N . TYR A 1 159 ? -0.321 -6.560 -15.387 1.00 65.62 159 TYR A N 1
ATOM 1263 C CA . TYR A 1 159 ? -0.883 -6.581 -14.049 1.00 65.62 159 TYR A CA 1
ATOM 1264 C C . TYR A 1 159 ? -2.108 -5.653 -14.014 1.00 65.62 159 TYR A C 1
ATOM 1266 O O . TYR A 1 159 ? -1.972 -4.435 -13.955 1.00 65.62 159 TYR A O 1
ATOM 1274 N N . GLU A 1 160 ? -3.305 -6.226 -14.121 1.00 61.53 160 GLU A N 1
ATOM 1275 C CA . GLU A 1 160 ? -4.576 -5.483 -14.153 1.00 61.53 160 GLU A CA 1
ATOM 1276 C C . GLU A 1 160 ? -4.922 -4.683 -12.872 1.00 61.53 160 GLU A C 1
ATOM 1278 O O . GLU A 1 160 ? -5.564 -3.638 -12.997 1.00 61.53 160 GLU A O 1
ATOM 1283 N N . PRO A 1 161 ? -4.533 -5.090 -11.644 1.00 60.38 161 PRO A N 1
ATOM 1284 C CA . PRO A 1 161 ? -4.926 -4.368 -10.435 1.00 60.38 161 PRO A CA 1
ATOM 1285 C C . PRO A 1 161 ? -4.311 -2.965 -10.307 1.00 60.38 161 PRO A C 1
ATOM 1287 O O . PRO A 1 161 ? -3.112 -2.817 -10.069 1.00 60.38 161 PRO A O 1
ATOM 1290 N N . GLY A 1 162 ? -5.156 -1.931 -10.357 1.00 58.75 162 GLY A N 1
ATOM 1291 C CA . GLY A 1 162 ? -4.892 -0.645 -9.700 1.00 58.75 162 GLY A CA 1
ATOM 1292 C C . GLY A 1 162 ? -3.715 0.183 -10.222 1.00 58.75 162 GLY A C 1
ATOM 1293 O O . GLY A 1 162 ? -3.140 0.967 -9.466 1.00 58.75 162 GLY A O 1
ATOM 1294 N N . PHE A 1 163 ? -3.333 0.023 -11.488 1.00 67.56 163 PHE A N 1
ATOM 1295 C CA . PHE A 1 163 ? -2.322 0.882 -12.107 1.00 67.56 163 PHE A CA 1
ATOM 1296 C C . PHE A 1 163 ? -2.839 2.313 -12.259 1.00 67.56 163 PHE A C 1
ATOM 1298 O O . PHE A 1 163 ? -3.852 2.541 -12.920 1.00 67.56 163 PHE A O 1
ATOM 1305 N N . ASN A 1 164 ? -2.127 3.275 -11.666 1.00 60.25 164 ASN A N 1
ATOM 1306 C CA . ASN A 1 164 ? -2.607 4.652 -11.619 1.00 60.25 164 ASN A CA 1
ATOM 1307 C C . ASN A 1 164 ? -2.476 5.426 -12.927 1.00 60.25 164 ASN A C 1
ATOM 1309 O O . ASN A 1 164 ? -3.394 6.180 -13.201 1.00 60.25 164 ASN A O 1
ATOM 1313 N N . ILE A 1 165 ? -1.380 5.267 -13.683 1.00 56.25 165 ILE A N 1
ATOM 1314 C CA . ILE A 1 165 ? -1.091 5.795 -15.041 1.00 56.25 165 ILE A CA 1
ATOM 1315 C C . ILE A 1 165 ? 0.393 5.460 -15.351 1.00 56.25 165 ILE A C 1
ATOM 1317 O O . ILE A 1 165 ? 1.225 5.487 -14.442 1.00 56.25 165 ILE A O 1
ATOM 1321 N N . CYS A 1 166 ? 0.736 5.145 -16.610 1.00 53.78 166 CYS A N 1
ATOM 1322 C CA . CYS A 1 166 ? 2.121 5.244 -17.115 1.00 53.78 166 CYS A CA 1
ATOM 1323 C C . CYS A 1 166 ? 2.302 6.659 -17.683 1.00 53.78 166 CYS A C 1
ATOM 1325 O O . CYS A 1 166 ? 1.398 7.076 -18.411 1.00 53.78 166 CYS A O 1
ATOM 1327 N N . PRO A 1 167 ? 3.376 7.400 -17.356 1.00 42.50 167 PRO A N 1
ATOM 1328 C CA . PRO A 1 167 ? 3.647 8.680 -18.009 1.00 42.50 167 PRO A CA 1
ATOM 1329 C C . PRO A 1 167 ? 3.774 8.540 -19.532 1.00 42.50 167 PRO A C 1
ATOM 1331 O O . PRO A 1 167 ? 4.211 7.460 -19.997 1.00 42.50 167 PRO A O 1
#

Secondary structure (DSSP, 8-state):
--SSGGGSTTSSSSSS---------EEEGGG-HHHHHHHHHTTTS-GGGTTHHHHHHHHEEEEETTEEEEE-----EETT-S-TT-------------SSS---EEEEEEEE-SS-EEEEEE-S--S---SEEEEEEEEESS-----SSTT--SS-----S-B----

Organism: Lepeophtheirus salmonis (NCBI:txid72036)

Radius of gyration: 22.65 Å; Cα contacts (8 Å, |Δi|>4): 228; chains: 1; bounding box: 44×31×88 Å

pLDDT: mean 71.19, std 17.79, range [31.86, 95.5]

Nearest PDB structures (foldseek):
  6bzo-assembly1_J  TM=2.798E-01  e=7.737E+00  Mycobacterium tuberculosis

Foldseek 3Di:
DPDPPVPPVPPPPPPPPPPPPPVQDWDFLCVQVVSVLCVVCVVQFDCVCVVPVQQCVLQWDQDDPNTTTGRHPPDADEPPPPDPPDDDDDDDDPFPDPDPPDFAWWKWWWADDSHYIHIYIGRDDDLADDHRTAAIDIGTDTFDAHAHDSDDDDPDHGPSHHYPDGD